Protein AF-A0A926BAY9-F1 (afdb_monomer)

Mean predicted aligned error: 12.29 Å

Foldseek 3Di:
DKDKPDDWPDKDDWDWDWDDDDPFDIDIDIDIDTHDPDDIDIGDDDDFPPPPPPVRDDDDDPVVPPCVVVVVVVVPDPDPPPPDPPDDDDDPPPDDDDDDDDDD

Radius of gyration: 25.55 Å; Cα contacts (8 Å, |Δi|>4): 77; chains: 1; bounding box: 64×37×64 Å

pLDDT: mean 81.79, std 18.26, range [36.81, 97.5]

Solvent-accessible surface area (backbone atoms only — not comparable to full-atom values): 7492 Å² total; per-residue (Å²): 128,72,44,61,78,54,78,61,81,45,77,44,78,73,46,78,48,76,45,83,43,86,90,90,44,65,50,75,49,79,48,66,45,72,43,56,95,58,97,63,54,81,46,70,86,71,94,65,66,88,88,48,66,89,74,59,65,81,89,78,90,51,88,90,52,82,56,53,69,68,59,52,46,71,78,59,74,82,73,81,75,80,71,76,82,80,74,84,77,82,78,80,80,81,84,77,90,79,93,80,85,90,83,136

Structure (mmCIF, N/CA/C/O backbone):
data_AF-A0A926BAY9-F1
#
_entry.id   AF-A0A926BAY9-F1
#
loop_
_atom_site.group_PDB
_atom_site.id
_atom_site.type_symbol
_atom_site.label_atom_id
_atom_site.label_alt_id
_atom_site.label_comp_id
_atom_site.label_asym_id
_atom_site.label_entity_id
_atom_site.label_seq_id
_atom_site.pdbx_PDB_ins_code
_atom_site.Cartn_x
_atom_site.Cartn_y
_atom_site.Cartn_z
_atom_site.occupancy
_atom_site.B_iso_or_equiv
_atom_site.auth_seq_id
_atom_site.auth_comp_id
_atom_site.auth_asym_id
_atom_site.auth_atom_id
_atom_site.pdbx_PDB_model_num
ATOM 1 N N . MET A 1 1 ? 3.214 -1.158 7.749 1.00 65.38 1 MET A N 1
ATOM 2 C CA . MET A 1 1 ? 2.472 -2.061 8.652 1.00 65.38 1 MET A CA 1
ATOM 3 C C . MET A 1 1 ? 1.028 -1.587 8.674 1.00 65.38 1 MET A C 1
ATOM 5 O O . MET A 1 1 ? 0.830 -0.393 8.870 1.00 65.38 1 MET A O 1
ATOM 9 N N . CYS A 1 2 ? 0.059 -2.454 8.391 1.00 85.06 2 CYS A N 1
ATOM 10 C CA . CYS A 1 2 ? -1.370 -2.141 8.487 1.00 85.06 2 CYS A CA 1
ATOM 11 C C . CYS A 1 2 ? -1.944 -2.655 9.816 1.00 85.06 2 CYS A C 1
ATOM 13 O O . CYS A 1 2 ? -1.288 -3.416 10.528 1.00 85.06 2 CYS A O 1
ATOM 15 N N . ILE A 1 3 ? -3.157 -2.217 10.142 1.00 92.31 3 ILE A N 1
ATOM 16 C CA . ILE A 1 3 ? -3.941 -2.684 11.287 1.00 92.31 3 ILE A CA 1
ATOM 17 C C . ILE A 1 3 ? -5.221 -3.304 10.735 1.00 92.31 3 ILE A C 1
ATOM 19 O O . ILE A 1 3 ? -5.837 -2.733 9.838 1.00 92.31 3 ILE A O 1
ATOM 23 N N . PHE A 1 4 ? -5.635 -4.444 11.273 1.00 94.62 4 PHE A N 1
ATOM 24 C CA . PHE A 1 4 ? -6.952 -5.011 10.996 1.00 94.62 4 PHE A CA 1
ATOM 25 C C . PHE A 1 4 ? -7.900 -4.674 12.145 1.00 94.62 4 PHE A C 1
ATOM 27 O O . PHE A 1 4 ? -7.496 -4.680 13.306 1.00 94.62 4 PHE A O 1
ATOM 34 N N . SER A 1 5 ? -9.158 -4.357 11.835 1.00 96.31 5 SER A N 1
ATOM 35 C CA . SER A 1 5 ? -10.169 -4.015 12.850 1.00 96.31 5 SER A CA 1
ATOM 36 C C . SER A 1 5 ? -10.641 -5.210 13.687 1.00 96.31 5 SER A C 1
ATOM 38 O O . SER A 1 5 ? -11.427 -5.025 14.611 1.00 96.31 5 SER A O 1
ATOM 40 N N . GLY A 1 6 ? -10.205 -6.423 13.346 1.00 95.38 6 GLY A N 1
ATOM 41 C CA . GLY A 1 6 ? -10.574 -7.671 14.001 1.00 95.38 6 GLY A CA 1
ATOM 42 C C . GLY A 1 6 ? -9.493 -8.734 13.825 1.00 95.38 6 GLY A C 1
ATOM 43 O O . GLY A 1 6 ? -8.393 -8.444 13.345 1.00 95.38 6 GLY A O 1
ATOM 44 N N . SER A 1 7 ? -9.811 -9.961 14.231 1.00 96.19 7 SER A N 1
ATOM 45 C CA . SER A 1 7 ? -8.887 -11.093 14.158 1.00 96.19 7 SER A CA 1
ATOM 46 C C . SER A 1 7 ? -8.601 -11.497 12.713 1.00 96.19 7 SER A C 1
ATOM 48 O O . SER A 1 7 ? -9.503 -11.598 11.886 1.00 96.19 7 SER A O 1
ATOM 50 N N . VAL A 1 8 ? -7.329 -11.762 12.435 1.00 96.38 8 VAL A N 1
ATOM 51 C CA . VAL A 1 8 ? -6.838 -12.298 11.164 1.00 96.38 8 VAL A CA 1
ATOM 52 C C . VAL A 1 8 ? -5.981 -13.508 11.506 1.00 96.38 8 VAL A C 1
ATOM 54 O O . VAL A 1 8 ? -5.117 -13.420 12.379 1.00 96.38 8 VAL A O 1
ATOM 57 N N . GLU A 1 9 ? -6.236 -14.634 10.850 1.00 97.25 9 GLU A N 1
ATOM 58 C CA . GLU A 1 9 ? -5.517 -15.889 11.077 1.00 97.25 9 GLU A CA 1
ATOM 59 C C . GLU A 1 9 ? -4.075 -15.783 10.577 1.00 97.25 9 GLU A C 1
ATOM 61 O O . GLU A 1 9 ? -3.130 -16.161 11.269 1.00 97.25 9 GLU A O 1
ATOM 66 N N . SER A 1 10 ? -3.894 -15.246 9.368 1.00 96.56 10 SER A N 1
ATOM 67 C CA . SER A 1 10 ? -2.572 -15.101 8.767 1.00 96.56 10 SER A CA 1
ATOM 68 C C . SER A 1 10 ? -2.470 -13.907 7.828 1.00 96.56 10 SER A C 1
ATOM 70 O O . SER A 1 10 ? -3.444 -13.471 7.214 1.00 96.56 10 SER A O 1
ATOM 72 N N . VAL A 1 11 ? -1.244 -13.401 7.710 1.00 94.81 11 VAL A N 1
ATOM 73 C CA . VAL A 1 11 ? -0.823 -12.387 6.744 1.00 94.81 11 VAL A CA 1
ATOM 74 C C . VAL A 1 11 ? 0.458 -12.885 6.087 1.00 94.81 11 VAL A C 1
ATOM 76 O O . VAL A 1 11 ? 1.396 -13.284 6.776 1.00 94.81 11 VAL A O 1
ATOM 79 N N . SER A 1 12 ? 0.510 -12.862 4.761 1.00 95.88 12 SER A N 1
ATOM 80 C CA . SER A 1 12 ? 1.651 -13.330 3.969 1.00 95.88 12 SER A CA 1
ATOM 81 C C . SER A 1 12 ? 1.834 -12.489 2.705 1.00 95.88 12 SER A C 1
ATOM 83 O O . SER A 1 12 ? 1.013 -11.623 2.394 1.00 95.88 12 SER A O 1
ATOM 85 N N . ASP A 1 13 ? 2.954 -12.704 2.009 1.00 94.19 13 ASP A N 1
ATOM 86 C CA . ASP A 1 13 ? 3.260 -12.107 0.702 1.00 94.19 13 ASP A CA 1
ATOM 87 C C . ASP A 1 13 ? 3.069 -10.580 0.642 1.00 94.19 13 ASP A C 1
ATOM 89 O O . ASP A 1 13 ? 2.620 -10.029 -0.359 1.00 94.19 13 ASP A O 1
ATOM 93 N N . THR A 1 14 ? 3.390 -9.873 1.732 1.00 93.00 14 THR A N 1
ATOM 94 C CA . THR A 1 14 ? 3.260 -8.412 1.779 1.00 93.00 14 THR A CA 1
ATOM 95 C C . THR A 1 14 ? 4.279 -7.753 0.850 1.00 93.00 14 THR A C 1
ATOM 97 O O . THR A 1 14 ? 5.488 -7.858 1.063 1.00 93.00 14 THR A O 1
ATOM 100 N N . ARG A 1 15 ? 3.789 -7.016 -0.148 1.00 93.38 15 ARG A N 1
ATOM 101 C CA . ARG A 1 15 ? 4.572 -6.233 -1.108 1.00 93.38 15 ARG A CA 1
ATOM 102 C C . ARG A 1 15 ? 4.185 -4.762 -0.990 1.00 93.38 15 ARG A C 1
ATOM 104 O O . ARG A 1 15 ? 3.011 -4.403 -1.036 1.00 93.38 15 ARG A O 1
ATOM 111 N N . ILE A 1 16 ? 5.181 -3.893 -0.832 1.00 92.81 16 ILE A N 1
ATOM 112 C CA . ILE A 1 16 ? 4.976 -2.446 -0.701 1.00 92.81 16 ILE A CA 1
ATOM 113 C C . ILE A 1 16 ? 5.887 -1.745 -1.695 1.00 92.81 16 ILE A C 1
ATOM 115 O O . ILE A 1 16 ? 7.103 -1.920 -1.659 1.00 92.81 16 ILE A O 1
ATOM 119 N N . PHE A 1 17 ? 5.299 -0.923 -2.555 1.00 93.12 17 PHE A N 1
ATOM 120 C CA . PHE A 1 17 ? 6.037 -0.014 -3.416 1.00 93.12 17 PHE A CA 1
ATOM 121 C C . PHE A 1 17 ? 5.749 1.419 -2.993 1.00 93.12 17 PHE A C 1
ATOM 123 O O . PHE A 1 17 ? 4.593 1.834 -2.945 1.00 93.12 17 PHE A O 1
ATOM 130 N N . ALA A 1 18 ? 6.806 2.178 -2.722 1.00 92.19 18 ALA A N 1
ATOM 131 C CA . ALA A 1 18 ? 6.720 3.595 -2.417 1.00 92.19 18 ALA A CA 1
ATOM 132 C C . ALA A 1 18 ? 7.741 4.360 -3.257 1.00 92.19 18 ALA A C 1
ATOM 134 O O . ALA A 1 18 ? 8.910 3.979 -3.340 1.00 92.19 18 ALA A O 1
ATOM 135 N N . ARG A 1 19 ? 7.307 5.458 -3.876 1.00 92.56 19 ARG A N 1
ATOM 136 C CA . ARG A 1 19 ? 8.190 6.336 -4.646 1.00 92.56 19 ARG A CA 1
ATOM 137 C C . ARG A 1 19 ? 7.752 7.784 -4.511 1.00 92.56 19 ARG A C 1
ATOM 139 O O . ARG A 1 19 ? 6.586 8.106 -4.720 1.00 92.56 19 ARG A O 1
ATOM 146 N N . LEU A 1 20 ? 8.709 8.667 -4.236 1.00 92.88 20 LEU A N 1
ATOM 147 C CA . LEU A 1 20 ? 8.475 10.109 -4.268 1.00 92.88 20 LEU A CA 1
ATOM 148 C C . LEU A 1 20 ? 8.132 10.571 -5.689 1.00 92.88 20 LEU A C 1
ATOM 150 O O . LEU A 1 20 ? 8.763 10.157 -6.665 1.00 92.88 20 LEU A O 1
ATOM 154 N N . PHE A 1 21 ? 7.156 11.465 -5.794 1.00 90.50 21 PHE A N 1
ATOM 155 C CA . PHE A 1 21 ? 6.719 12.063 -7.045 1.00 90.50 21 PHE A CA 1
ATOM 156 C C . PHE A 1 21 ? 6.664 13.586 -6.910 1.00 90.50 21 PHE A C 1
ATOM 158 O O . PHE A 1 21 ? 5.868 14.136 -6.152 1.00 90.50 21 PHE A O 1
ATOM 165 N N . GLY A 1 22 ? 7.522 14.282 -7.657 1.00 87.38 22 GLY A N 1
ATOM 166 C CA . GLY A 1 22 ? 7.605 15.740 -7.602 1.00 87.38 22 GLY A CA 1
ATOM 167 C C . GLY A 1 22 ? 7.925 16.275 -6.199 1.00 87.38 22 GLY A C 1
ATOM 168 O O . GLY A 1 22 ? 8.637 15.644 -5.418 1.00 87.38 22 GLY A O 1
ATOM 169 N N . LYS A 1 23 ? 7.412 17.470 -5.886 1.00 84.50 23 LYS A N 1
ATOM 170 C CA . LYS A 1 23 ? 7.582 18.111 -4.576 1.00 84.50 23 LYS A CA 1
ATOM 171 C C . LYS A 1 23 ? 6.346 17.852 -3.713 1.00 84.50 23 LYS A C 1
ATOM 173 O O . LYS A 1 23 ? 5.332 18.515 -3.892 1.00 84.50 23 LYS A O 1
ATOM 178 N N . GLY A 1 24 ? 6.454 16.910 -2.778 1.00 84.38 24 GLY A N 1
ATOM 179 C CA . GLY A 1 24 ? 5.448 16.696 -1.730 1.00 84.38 24 GLY A CA 1
ATOM 180 C C . GLY A 1 24 ? 4.378 15.643 -2.022 1.00 84.38 24 GLY A C 1
ATOM 181 O O . GLY A 1 24 ? 3.434 15.541 -1.247 1.00 84.38 24 GLY A O 1
ATOM 182 N N . ALA A 1 25 ? 4.516 14.845 -3.085 1.00 89.12 25 ALA A N 1
ATOM 183 C CA . ALA A 1 25 ? 3.643 13.701 -3.335 1.00 89.12 25 ALA A CA 1
ATOM 184 C C . ALA A 1 25 ? 4.430 12.384 -3.343 1.00 89.12 25 ALA A C 1
ATOM 186 O O . ALA A 1 25 ? 5.645 12.351 -3.558 1.00 89.12 25 ALA A O 1
ATOM 187 N N . GLN A 1 26 ? 3.719 11.285 -3.114 1.00 92.25 26 GLN A N 1
ATOM 188 C CA . GLN A 1 26 ? 4.250 9.931 -3.208 1.00 92.25 26 GLN A CA 1
ATOM 189 C C . GLN A 1 26 ? 3.237 9.025 -3.902 1.00 92.25 26 GLN A C 1
ATOM 191 O O . GLN A 1 26 ? 2.032 9.151 -3.686 1.00 92.25 26 GLN A O 1
ATOM 196 N N . PHE A 1 27 ? 3.736 8.102 -4.715 1.00 93.81 27 PHE A N 1
ATOM 197 C CA . PHE A 1 27 ? 2.971 6.934 -5.122 1.00 93.81 27 PHE A CA 1
ATOM 198 C C . PHE A 1 27 ? 3.191 5.833 -4.099 1.00 93.81 27 PHE A C 1
ATOM 200 O O . PHE A 1 27 ? 4.333 5.547 -3.735 1.00 93.81 27 PHE A O 1
ATOM 207 N N . LEU A 1 28 ? 2.094 5.223 -3.664 1.00 93.31 28 LEU A N 1
ATOM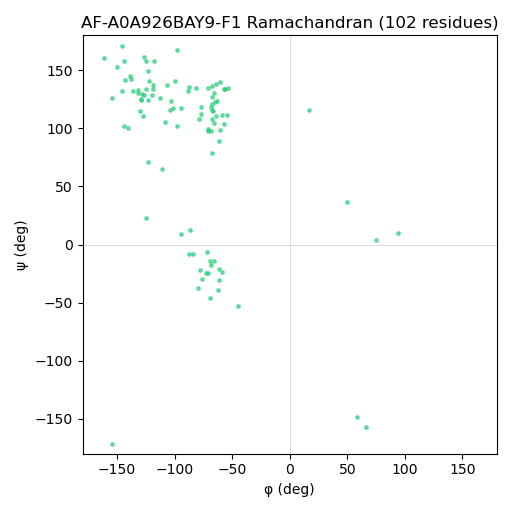 208 C CA . LEU A 1 28 ? 2.087 4.084 -2.764 1.00 93.31 28 LEU A CA 1
ATOM 209 C C . LEU A 1 28 ? 1.200 3.001 -3.378 1.00 93.31 28 LEU A C 1
ATOM 211 O O . LEU A 1 28 ? 0.039 3.259 -3.685 1.00 93.31 28 LEU A O 1
ATOM 215 N N . ALA A 1 29 ? 1.754 1.806 -3.549 1.00 93.38 29 ALA A N 1
ATOM 216 C CA . ALA A 1 29 ? 1.006 0.601 -3.871 1.00 93.38 29 ALA A CA 1
ATOM 217 C C . ALA A 1 29 ? 1.283 -0.443 -2.790 1.00 93.38 29 ALA A C 1
ATOM 219 O O . ALA A 1 29 ? 2.412 -0.568 -2.305 1.00 93.38 29 ALA A O 1
ATOM 220 N N . TYR A 1 30 ? 0.244 -1.174 -2.410 1.00 91.75 30 TYR A N 1
ATOM 221 C CA . TYR A 1 30 ? 0.288 -2.160 -1.342 1.00 91.75 30 TYR A CA 1
ATOM 222 C C . TYR A 1 30 ? -0.451 -3.409 -1.808 1.00 91.75 30 TYR A C 1
ATOM 224 O O . TYR A 1 30 ? -1.562 -3.302 -2.325 1.00 91.75 30 TYR A O 1
ATOM 232 N N . ASP A 1 31 ? 0.162 -4.570 -1.624 1.00 91.50 31 ASP A N 1
ATOM 233 C CA . ASP A 1 31 ? -0.436 -5.871 -1.898 1.00 91.50 31 ASP A CA 1
ATOM 234 C C . ASP A 1 31 ? -0.065 -6.855 -0.786 1.00 91.50 31 ASP A C 1
ATOM 236 O O . ASP A 1 31 ? 1.021 -6.778 -0.208 1.00 91.50 31 ASP A O 1
ATOM 240 N N . MET A 1 32 ? -0.984 -7.750 -0.449 1.00 92.69 32 MET A N 1
ATOM 241 C CA . MET A 1 32 ? -0.787 -8.776 0.571 1.00 92.69 32 MET A CA 1
ATOM 242 C C . MET A 1 32 ? -1.804 -9.899 0.392 1.00 92.69 32 MET A C 1
ATOM 244 O O . MET A 1 32 ? -2.888 -9.695 -0.155 1.00 92.69 32 MET A O 1
ATOM 248 N N . ARG A 1 33 ? -1.501 -11.064 0.963 1.00 94.31 33 ARG A N 1
ATOM 249 C CA . ARG A 1 33 ? -2.485 -12.123 1.193 1.00 94.31 33 ARG A CA 1
ATOM 250 C C . ARG A 1 33 ? -2.818 -12.192 2.674 1.00 94.31 33 ARG A C 1
ATOM 252 O O . ARG A 1 33 ? -1.920 -12.120 3.513 1.00 94.31 33 ARG A O 1
ATOM 259 N N . PHE A 1 34 ? -4.094 -12.344 3.002 1.00 95.19 34 PHE A N 1
ATOM 260 C CA . PHE A 1 34 ? -4.532 -12.543 4.379 1.00 95.19 34 PHE A CA 1
ATOM 261 C C . PHE A 1 34 ? -5.721 -13.502 4.448 1.00 95.19 34 PHE A C 1
ATOM 263 O O . PHE A 1 34 ? -6.438 -13.675 3.462 1.00 95.19 34 PHE A O 1
ATOM 270 N N . VAL A 1 35 ? -5.913 -14.116 5.615 1.00 97.50 35 VAL A N 1
ATOM 271 C CA . VAL A 1 35 ? -7.033 -15.021 5.908 1.00 97.50 35 VAL A CA 1
ATOM 272 C C . VAL A 1 35 ? -7.734 -14.545 7.172 1.00 97.50 35 VAL A C 1
ATOM 274 O O . VAL A 1 35 ? -7.079 -14.313 8.187 1.00 97.50 35 VAL A O 1
ATOM 277 N N . ALA A 1 36 ? -9.053 -14.379 7.108 1.00 96.69 36 ALA A N 1
ATOM 278 C CA . ALA A 1 36 ? -9.888 -13.985 8.235 1.00 96.69 36 ALA A CA 1
ATOM 279 C C . ALA A 1 36 ? -11.239 -14.707 8.165 1.00 96.69 36 ALA A C 1
ATOM 281 O O . ALA A 1 36 ? -11.798 -14.861 7.078 1.00 96.69 36 ALA A O 1
ATOM 282 N N . ASP A 1 37 ? -11.759 -15.109 9.325 1.00 96.62 37 ASP A N 1
ATOM 283 C CA . ASP A 1 37 ? -13.051 -15.800 9.445 1.00 96.62 37 ASP A CA 1
ATOM 284 C C . ASP A 1 37 ? -14.248 -14.843 9.332 1.00 96.62 37 ASP A C 1
ATOM 286 O O . ASP A 1 37 ? -15.361 -15.249 8.996 1.00 96.62 37 ASP A O 1
ATOM 290 N N . GLU A 1 38 ? -14.020 -13.556 9.596 1.00 96.94 38 GLU A N 1
ATOM 291 C CA . GLU A 1 38 ? -15.035 -12.508 9.576 1.00 96.94 38 GLU A CA 1
ATOM 292 C C . GLU A 1 38 ? -14.611 -11.339 8.680 1.00 96.94 38 GLU A C 1
ATOM 294 O O . GLU A 1 38 ? -13.435 -11.144 8.362 1.00 96.94 38 GLU A O 1
ATOM 299 N N . ALA A 1 39 ? -15.589 -10.525 8.277 1.00 95.94 39 ALA A N 1
ATOM 300 C CA . ALA A 1 39 ? -15.314 -9.296 7.549 1.00 95.94 39 ALA A CA 1
ATOM 301 C C . ALA A 1 39 ? -14.538 -8.311 8.441 1.00 95.94 39 ALA A C 1
ATOM 303 O O . ALA A 1 39 ? -15.016 -7.900 9.497 1.00 95.94 39 ALA A O 1
ATOM 304 N N . VAL A 1 40 ? -13.358 -7.894 7.982 1.00 95.88 40 VAL A N 1
ATOM 305 C CA . VAL A 1 40 ? -12.490 -6.938 8.682 1.00 95.88 40 VAL A CA 1
ATOM 306 C C . VAL A 1 40 ? -12.188 -5.728 7.806 1.00 95.88 40 VAL A C 1
ATOM 308 O O . VAL A 1 40 ? -12.101 -5.824 6.582 1.00 95.88 40 VAL A O 1
ATOM 311 N N . ALA A 1 41 ? -11.986 -4.575 8.439 1.00 94.44 41 ALA A N 1
ATOM 312 C CA . ALA A 1 41 ? -11.402 -3.416 7.785 1.00 94.44 41 ALA A CA 1
ATOM 313 C C . ALA A 1 41 ? -9.876 -3.481 7.893 1.00 94.44 41 ALA A C 1
ATOM 315 O O . ALA A 1 41 ? -9.333 -3.725 8.974 1.00 94.44 41 ALA A O 1
ATOM 316 N N . MET A 1 42 ? -9.187 -3.201 6.788 1.00 92.44 42 MET A N 1
ATOM 317 C CA . MET A 1 42 ? -7.753 -2.931 6.799 1.00 92.44 42 MET A CA 1
ATOM 318 C C . MET A 1 42 ? -7.528 -1.420 6.891 1.00 92.44 42 MET A C 1
ATOM 320 O O . MET A 1 42 ? -7.901 -0.661 5.998 1.00 92.44 42 MET A O 1
ATOM 324 N N . ILE A 1 43 ? -6.889 -0.987 7.970 1.00 91.38 43 ILE A N 1
ATOM 325 C CA . ILE A 1 43 ? -6.531 0.402 8.239 1.00 91.38 43 ILE A CA 1
ATOM 326 C C . ILE A 1 43 ? -5.050 0.566 7.905 1.00 91.38 43 ILE A C 1
ATOM 328 O O . ILE A 1 43 ? -4.185 -0.058 8.526 1.00 91.38 43 ILE A O 1
ATOM 332 N N . LEU A 1 44 ? -4.750 1.414 6.922 1.00 88.12 44 LEU A N 1
ATOM 333 C CA . LEU A 1 44 ? -3.383 1.737 6.526 1.00 88.12 44 LEU A CA 1
ATOM 334 C C . LEU A 1 44 ? -3.044 3.171 6.954 1.00 88.12 44 LEU A C 1
ATOM 336 O O . LEU A 1 44 ? -3.503 4.119 6.316 1.00 88.12 44 LEU A O 1
ATOM 340 N N . PRO A 1 45 ? -2.228 3.362 8.006 1.00 85.94 45 PRO A N 1
ATOM 341 C CA . PRO A 1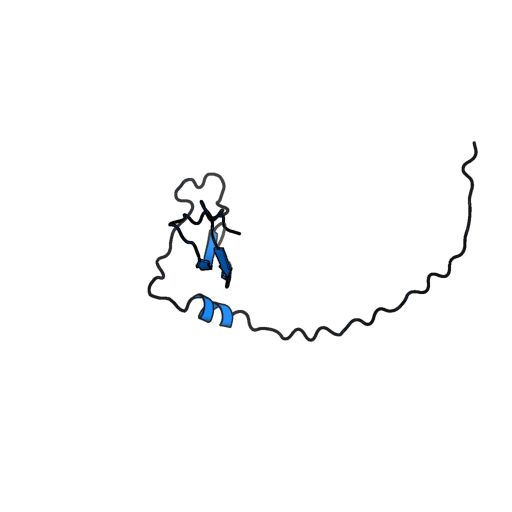 45 ? -1.720 4.681 8.346 1.00 85.94 45 PRO A CA 1
ATOM 342 C C . PRO A 1 45 ? -0.772 5.155 7.241 1.00 85.94 45 PRO A C 1
ATOM 344 O O . PRO A 1 45 ? 0.288 4.562 7.032 1.00 85.94 45 PRO A O 1
ATOM 347 N N . ILE A 1 46 ? -1.148 6.217 6.531 1.00 87.75 46 ILE A N 1
ATOM 348 C CA . ILE A 1 46 ? -0.318 6.830 5.491 1.00 87.75 46 ILE A CA 1
ATOM 349 C C . ILE A 1 46 ? 0.012 8.278 5.862 1.00 87.75 46 ILE A C 1
ATOM 351 O O . ILE A 1 46 ? -0.879 9.019 6.282 1.00 87.75 46 ILE A O 1
ATOM 355 N N . PRO A 1 47 ? 1.281 8.705 5.734 1.00 84.94 47 PRO A N 1
ATOM 356 C CA . PRO A 1 47 ? 1.644 10.087 5.986 1.00 84.94 47 PRO A CA 1
ATOM 357 C C . PRO A 1 47 ? 1.087 10.978 4.874 1.00 84.94 47 PRO A C 1
ATOM 359 O O . PRO A 1 47 ? 1.222 10.679 3.685 1.00 84.94 47 PRO A O 1
ATOM 362 N N . VAL A 1 48 ? 0.497 12.097 5.282 1.00 89.19 48 VAL A N 1
ATOM 363 C CA . VAL A 1 48 ? -0.005 13.153 4.401 1.00 89.19 48 VAL A CA 1
ATOM 364 C C . VAL A 1 48 ? 0.617 14.487 4.791 1.00 89.19 48 VAL A C 1
ATOM 366 O O . VAL A 1 48 ? 1.075 14.662 5.923 1.00 89.19 48 VAL A O 1
ATOM 369 N N . SER A 1 49 ? 0.651 15.442 3.861 1.00 87.56 49 SER A N 1
ATOM 370 C CA . SER A 1 49 ? 1.123 16.789 4.181 1.00 87.56 49 SER A CA 1
ATOM 371 C C . SER A 1 49 ? 0.240 17.431 5.265 1.00 87.56 49 SER A C 1
ATOM 373 O O . SER A 1 49 ? -0.986 17.297 5.210 1.00 87.56 49 SER A O 1
ATOM 375 N N . PRO A 1 50 ? 0.823 18.155 6.239 1.00 88.94 50 PRO A N 1
ATOM 376 C CA . PRO A 1 50 ? 0.047 18.886 7.235 1.00 88.94 50 PRO A CA 1
ATOM 377 C C . PRO A 1 50 ? -0.969 19.829 6.580 1.00 88.94 50 PRO A C 1
ATOM 379 O O . PRO A 1 50 ? -0.638 20.538 5.632 1.00 88.94 50 PRO A O 1
ATOM 382 N N . GLY A 1 51 ? -2.207 19.830 7.075 1.00 89.38 51 GLY A N 1
ATOM 383 C CA . GLY A 1 51 ? -3.280 20.680 6.546 1.00 89.38 51 GLY A CA 1
ATOM 384 C C . GLY A 1 51 ? -3.876 20.237 5.203 1.00 89.38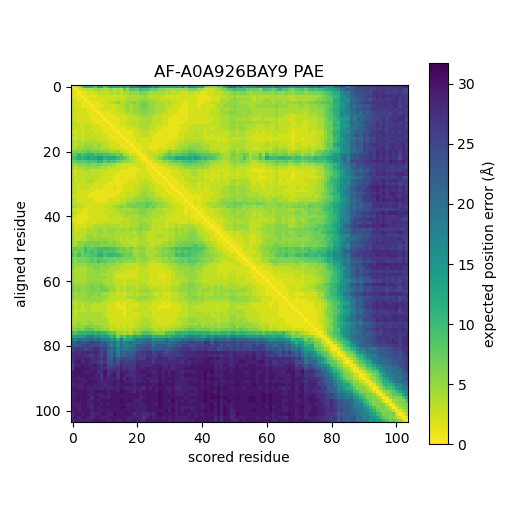 51 GLY A C 1
ATOM 385 O O . GLY A 1 51 ? -4.748 20.930 4.691 1.00 89.38 51 GLY A O 1
ATOM 386 N N . ALA A 1 52 ? -3.466 19.093 4.639 1.00 88.25 52 ALA A N 1
ATOM 387 C CA . ALA A 1 52 ? -4.003 18.600 3.364 1.00 88.25 52 ALA A CA 1
ATOM 388 C C . ALA A 1 52 ? -5.479 18.145 3.435 1.00 88.25 52 ALA A C 1
ATOM 390 O O . ALA A 1 52 ? -6.143 18.051 2.403 1.00 88.25 52 ALA A O 1
ATOM 391 N N . GLY A 1 53 ? -6.002 17.901 4.642 1.00 87.88 53 GLY A N 1
ATOM 392 C CA . GLY A 1 53 ? -7.400 17.528 4.870 1.00 87.88 53 GLY A CA 1
ATOM 393 C C . GLY A 1 53 ? -7.768 16.155 4.297 1.00 87.88 53 GLY A C 1
ATOM 394 O O . GLY A 1 53 ? -6.910 15.298 4.093 1.00 87.88 53 GLY A O 1
ATOM 395 N N . GLU A 1 54 ? -9.057 15.944 4.035 1.00 87.12 54 GLU A N 1
ATOM 396 C CA . GLU A 1 54 ? -9.599 14.654 3.571 1.00 87.12 54 GLU A CA 1
ATOM 397 C C . GLU A 1 54 ? -9.198 14.310 2.127 1.00 87.12 54 GLU A C 1
ATOM 399 O O . GLU A 1 54 ? -9.090 13.143 1.766 1.00 87.12 54 GLU A O 1
ATOM 404 N N . ASN A 1 55 ? -8.892 15.321 1.307 1.00 87.75 55 ASN A N 1
ATOM 405 C CA . ASN A 1 55 ? -8.501 15.152 -0.098 1.00 87.75 55 ASN A CA 1
ATOM 406 C C . ASN A 1 55 ? -6.992 14.913 -0.288 1.00 87.75 55 ASN A C 1
ATOM 408 O O . ASN A 1 55 ? -6.482 14.989 -1.407 1.00 87.75 55 ASN A O 1
ATOM 412 N N . ALA A 1 56 ? -6.260 14.639 0.794 1.00 91.12 56 ALA A N 1
ATOM 413 C CA . ALA A 1 56 ? -4.820 14.393 0.761 1.00 91.12 56 ALA A CA 1
ATOM 414 C C . ALA A 1 56 ? -4.428 13.108 0.011 1.00 91.12 56 ALA A C 1
ATOM 416 O O . ALA A 1 56 ? -3.255 12.903 -0.307 1.00 91.12 56 ALA A O 1
ATOM 417 N N . VAL A 1 57 ? -5.403 12.238 -0.256 1.00 91.56 57 VAL A N 1
ATOM 418 C CA . VAL A 1 57 ? -5.215 10.920 -0.855 1.00 91.56 57 VAL A CA 1
ATOM 419 C C . VAL A 1 57 ? -6.086 10.818 -2.096 1.00 91.56 57 VAL A C 1
ATOM 421 O O . VAL A 1 57 ? -7.264 11.167 -2.083 1.00 91.56 57 VAL A O 1
ATOM 424 N N . ARG A 1 58 ? -5.503 10.311 -3.180 1.00 92.06 58 ARG A N 1
ATOM 425 C CA . ARG A 1 58 ? -6.223 9.994 -4.413 1.00 92.06 58 ARG A CA 1
ATOM 426 C C . ARG A 1 58 ? -6.004 8.529 -4.736 1.00 92.06 58 ARG A C 1
ATOM 428 O O . ARG A 1 58 ? -4.862 8.098 -4.868 1.00 92.06 58 ARG A O 1
ATOM 435 N N . PHE A 1 59 ? -7.094 7.790 -4.886 1.00 92.81 59 PHE A N 1
ATOM 436 C CA . PHE A 1 59 ? -7.042 6.402 -5.319 1.00 92.81 59 PHE A CA 1
ATOM 437 C C . PHE A 1 59 ? -6.913 6.344 -6.839 1.00 92.81 59 PHE A C 1
ATOM 439 O O . PHE A 1 59 ? -7.594 7.075 -7.561 1.00 92.81 59 PHE A O 1
ATOM 446 N N . LEU A 1 60 ? -6.007 5.493 -7.310 1.00 93.06 60 LEU A N 1
ATOM 447 C CA . LEU A 1 60 ?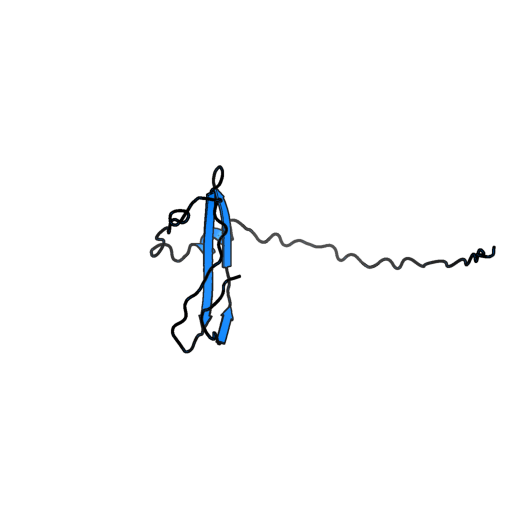 -5.867 5.161 -8.720 1.00 93.06 60 LEU A CA 1
ATOM 448 C C . LEU A 1 60 ? -6.488 3.787 -8.926 1.00 93.06 60 LEU A C 1
ATOM 450 O O . LEU A 1 60 ? -6.097 2.833 -8.256 1.00 93.06 60 LEU A O 1
ATOM 454 N N . ASP A 1 61 ? -7.453 3.707 -9.834 1.00 94.50 61 ASP A N 1
ATOM 455 C CA . ASP A 1 61 ? -8.040 2.433 -10.219 1.00 94.50 61 ASP A CA 1
ATOM 456 C C . ASP A 1 61 ? -7.083 1.689 -11.155 1.00 94.50 61 ASP A C 1
ATOM 458 O O . ASP A 1 61 ? -6.729 2.175 -12.231 1.00 94.50 61 ASP A O 1
ATOM 462 N N . LEU A 1 62 ? -6.639 0.521 -10.700 1.00 93.81 62 LEU A N 1
ATOM 463 C CA . LEU A 1 62 ? -5.735 -0.371 -11.413 1.00 93.81 62 LEU A CA 1
ATOM 464 C C . LEU A 1 62 ? -6.339 -1.774 -11.557 1.00 93.81 62 LEU A C 1
ATOM 466 O O . LEU A 1 62 ? -5.586 -2.726 -11.746 1.00 93.81 62 LEU A O 1
ATOM 470 N N . HIS A 1 63 ? -7.670 -1.946 -11.485 1.00 93.06 63 HIS A N 1
ATOM 471 C CA . HIS A 1 63 ? -8.278 -3.290 -11.493 1.00 93.06 63 HIS A CA 1
ATOM 472 C C . HIS A 1 63 ? -7.937 -4.116 -12.743 1.00 93.06 63 HIS A C 1
ATOM 474 O O . HIS A 1 63 ? -7.970 -5.341 -12.696 1.00 93.06 63 HIS A O 1
ATOM 480 N N . HIS A 1 64 ? -7.585 -3.470 -13.862 1.00 95.94 64 HIS A N 1
ATOM 481 C CA . HIS A 1 64 ? -7.174 -4.146 -15.099 1.00 95.94 64 HIS A CA 1
ATOM 482 C C . HIS A 1 64 ? -5.674 -4.468 -15.151 1.00 95.94 64 HIS A C 1
ATOM 484 O O . HIS A 1 64 ? -5.240 -5.164 -16.065 1.00 95.94 64 HIS A O 1
ATOM 490 N N . TYR A 1 65 ? -4.876 -3.979 -14.198 1.00 95.44 65 TYR A N 1
ATOM 491 C CA . TYR A 1 65 ? -3.428 -4.160 -14.167 1.00 95.44 65 TYR A CA 1
ATOM 492 C C . TYR A 1 65 ? -2.999 -5.086 -13.024 1.00 95.44 65 TYR A C 1
ATOM 494 O O . TYR A 1 65 ? -2.303 -4.702 -12.085 1.00 95.44 65 TYR A O 1
ATOM 502 N N . THR A 1 66 ? -3.421 -6.345 -13.112 1.00 93.31 66 THR A N 1
ATOM 503 C CA . THR A 1 66 ? -3.207 -7.357 -12.066 1.00 93.31 66 THR A CA 1
ATOM 504 C C . THR A 1 66 ? -1.746 -7.794 -11.904 1.00 93.31 66 THR A C 1
ATOM 506 O O . THR A 1 66 ? -1.417 -8.415 -10.899 1.00 93.31 66 THR A O 1
ATOM 509 N N . SER A 1 67 ? -0.865 -7.476 -12.861 1.00 95.56 67 SER A N 1
ATOM 510 C CA . SER A 1 67 ? 0.568 -7.814 -12.836 1.00 95.56 67 SER A CA 1
ATOM 511 C C . SER A 1 67 ? 1.466 -6.706 -12.276 1.00 95.56 67 SER A C 1
ATOM 513 O O . SER A 1 67 ? 2.687 -6.826 -12.354 1.00 95.56 67 SER A O 1
ATOM 515 N N . LEU A 1 68 ? 0.899 -5.637 -11.695 1.00 95.12 68 LEU A N 1
ATOM 516 C CA . LEU A 1 68 ? 1.648 -4.450 -11.254 1.00 95.12 68 LEU A CA 1
ATOM 517 C C . LE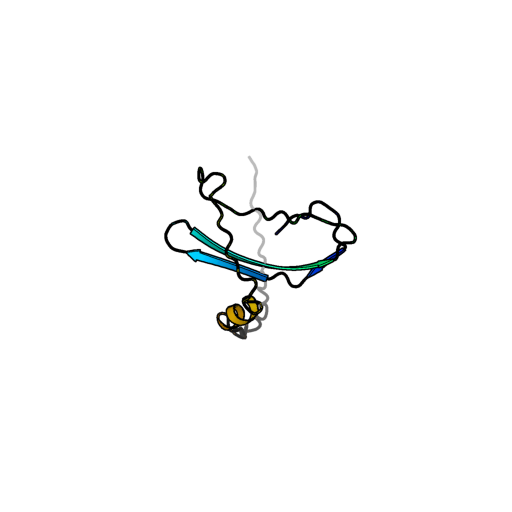U A 1 68 ? 2.943 -4.788 -10.495 1.00 95.12 68 LEU A C 1
ATOM 519 O O . LEU A 1 68 ? 4.010 -4.293 -10.848 1.00 95.12 68 LEU A O 1
ATOM 523 N N . PHE A 1 69 ? 2.866 -5.617 -9.451 1.00 94.62 69 PHE A N 1
ATOM 524 C CA . PHE A 1 69 ? 4.035 -5.945 -8.629 1.00 94.62 69 PHE A CA 1
ATOM 525 C C . PHE A 1 69 ? 5.036 -6.879 -9.321 1.00 94.62 69 PHE A C 1
ATOM 527 O O . PHE A 1 69 ? 6.223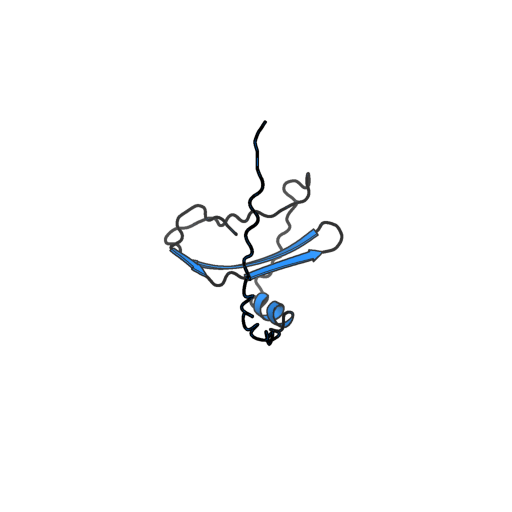 -6.836 -8.996 1.00 94.62 69 PHE A O 1
ATOM 534 N N . ASP A 1 70 ? 4.590 -7.673 -10.293 1.00 93.81 70 ASP A N 1
ATOM 535 C CA . ASP A 1 70 ? 5.461 -8.539 -11.091 1.00 93.81 70 ASP A CA 1
ATOM 536 C C . ASP A 1 70 ? 6.236 -7.723 -12.133 1.00 93.81 70 ASP A C 1
ATOM 538 O O . ASP A 1 70 ? 7.363 -8.056 -12.488 1.00 93.81 70 ASP A O 1
ATOM 542 N N . ASP A 1 71 ? 5.655 -6.623 -12.609 1.00 95.44 71 ASP A N 1
ATOM 543 C CA . ASP A 1 71 ? 6.338 -5.674 -13.483 1.00 95.44 71 ASP A CA 1
ATOM 544 C C . ASP A 1 71 ? 7.254 -4.730 -12.694 1.00 95.44 71 ASP A C 1
ATOM 546 O O . ASP A 1 71 ? 8.368 -4.443 -13.136 1.00 95.44 71 ASP A O 1
ATOM 550 N N . LEU A 1 72 ? 6.844 -4.301 -11.494 1.00 94.00 72 LEU A N 1
ATOM 551 C CA . LEU A 1 72 ? 7.695 -3.510 -10.601 1.00 94.00 72 LEU A CA 1
ATOM 552 C C . LEU A 1 72 ? 8.948 -4.279 -10.174 1.00 94.00 72 LEU A C 1
ATOM 554 O O . LEU A 1 72 ? 10.020 -3.681 -10.119 1.00 94.00 72 LEU A O 1
ATOM 558 N N . SER A 1 73 ? 8.845 -5.583 -9.901 1.00 91.94 73 SER A N 1
ATOM 559 C CA . SER A 1 73 ? 9.989 -6.397 -9.464 1.00 91.94 73 SER A CA 1
ATOM 560 C C . SER A 1 73 ? 11.109 -6.457 -10.508 1.00 91.94 73 SER A C 1
ATOM 562 O O . SER A 1 73 ? 12.282 -6.464 -10.143 1.00 91.94 73 SER A O 1
ATOM 564 N N . LYS A 1 74 ? 10.780 -6.375 -11.804 1.00 93.19 74 LYS A N 1
ATOM 565 C CA . LYS A 1 74 ? 11.763 -6.323 -12.905 1.00 93.19 74 LYS A CA 1
ATOM 566 C C . LYS A 1 74 ? 12.678 -5.096 -12.836 1.00 93.19 74 LYS A C 1
ATOM 568 O O . LYS A 1 74 ? 13.752 -5.109 -13.430 1.00 93.19 74 LYS A O 1
ATOM 573 N N . LEU A 1 75 ? 12.267 -4.039 -12.129 1.00 91.69 75 LEU A N 1
ATOM 574 C CA . LEU A 1 75 ? 13.061 -2.822 -11.927 1.00 91.69 75 LEU A CA 1
ATOM 575 C C . LEU A 1 75 ? 14.059 -2.938 -10.763 1.00 91.69 75 LEU A C 1
ATOM 577 O O . LEU A 1 75 ? 14.885 -2.045 -10.586 1.00 91.69 75 LEU A O 1
ATOM 581 N N . PHE A 1 76 ? 13.982 -4.017 -9.981 1.00 88.94 76 PHE A N 1
ATOM 582 C CA . PHE A 1 76 ? 14.852 -4.300 -8.840 1.00 88.94 76 PHE A CA 1
ATOM 583 C C . PHE A 1 76 ? 15.535 -5.657 -9.048 1.00 88.94 76 PHE A C 1
ATOM 585 O O . PHE A 1 76 ? 15.177 -6.628 -8.378 1.00 88.94 76 PHE A O 1
ATOM 592 N N . PRO A 1 77 ? 16.485 -5.764 -9.996 1.00 83.69 77 PRO A N 1
ATOM 593 C CA . PRO A 1 77 ? 17.223 -7.003 -10.186 1.00 83.69 77 PRO A CA 1
ATOM 594 C C . PRO A 1 77 ? 17.893 -7.398 -8.868 1.00 83.69 77 PRO A C 1
ATOM 596 O O . PRO A 1 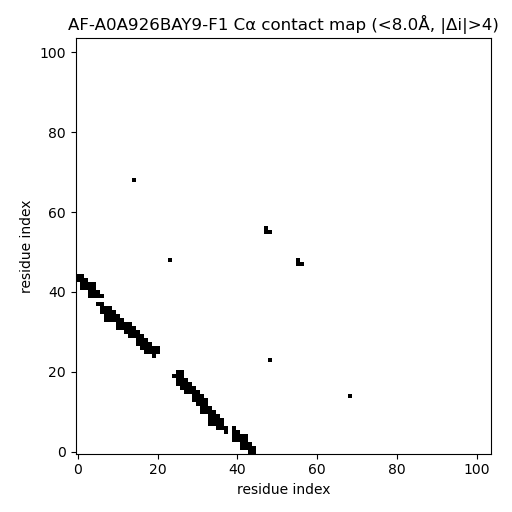77 ? 18.480 -6.564 -8.176 1.00 83.69 77 PRO A O 1
ATOM 599 N N . SER A 1 78 ? 17.776 -8.672 -8.501 1.00 77.75 78 SER A N 1
ATOM 600 C CA . SER A 1 78 ? 18.514 -9.218 -7.373 1.00 77.75 78 SER A CA 1
ATOM 601 C C . SER A 1 78 ? 19.989 -9.238 -7.749 1.00 77.75 78 SER A C 1
ATOM 603 O O . SER A 1 78 ? 20.447 -10.154 -8.432 1.00 77.75 78 SER A O 1
ATOM 605 N N . GLU A 1 79 ? 20.732 -8.223 -7.323 1.00 68.50 79 GLU A N 1
ATOM 606 C CA . GLU A 1 79 ? 22.176 -8.353 -7.211 1.00 68.50 79 GLU A CA 1
ATOM 607 C C . GLU A 1 79 ? 22.409 -9.512 -6.234 1.00 68.50 79 GLU A C 1
ATOM 609 O O . GLU A 1 79 ? 22.068 -9.407 -5.050 1.00 68.50 79 GLU A O 1
ATOM 614 N N . GLU A 1 80 ? 22.937 -10.643 -6.711 1.00 64.06 80 GLU A N 1
ATOM 615 C CA . GLU A 1 80 ? 23.602 -11.588 -5.819 1.00 64.06 80 GLU A CA 1
ATOM 616 C C . GLU A 1 80 ? 24.773 -10.821 -5.213 1.00 64.06 80 GLU A C 1
ATOM 618 O O . GLU A 1 80 ? 25.869 -10.762 -5.768 1.00 64.06 80 GLU A O 1
ATOM 623 N N . LEU A 1 81 ? 24.526 -10.156 -4.085 1.00 59.50 81 LEU A N 1
ATOM 624 C CA . LEU A 1 81 ? 25.585 -9.586 -3.283 1.00 59.50 81 LEU A CA 1
ATOM 625 C C . LEU A 1 81 ? 26.455 -10.766 -2.857 1.00 59.50 81 LEU A C 1
ATOM 627 O O . LEU A 1 81 ? 26.134 -11.487 -1.912 1.00 59.50 81 LEU A O 1
ATOM 631 N N . SER A 1 82 ? 27.558 -10.977 -3.572 1.00 60.47 82 SER A N 1
ATOM 632 C CA . SER A 1 82 ? 28.632 -11.866 -3.163 1.00 60.47 82 SER A CA 1
ATOM 633 C C . SER A 1 82 ? 29.283 -11.239 -1.933 1.00 60.47 82 SER A C 1
ATOM 635 O O . SER A 1 82 ? 30.296 -10.547 -2.033 1.00 60.47 82 SER A O 1
ATOM 637 N N . VAL A 1 83 ? 28.655 -11.383 -0.767 1.00 62.34 83 VAL A N 1
ATOM 638 C CA . VAL A 1 83 ? 29.230 -10.905 0.486 1.00 62.34 83 VAL A CA 1
ATOM 639 C C . VAL A 1 83 ? 30.464 -11.772 0.750 1.00 62.34 83 VAL A C 1
ATOM 641 O O . VAL A 1 83 ? 30.316 -12.984 0.934 1.00 62.34 83 VAL A O 1
ATOM 644 N N . PRO A 1 84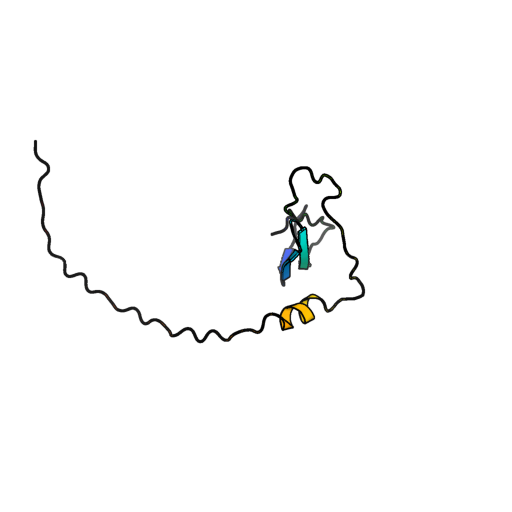 ? 31.690 -11.216 0.769 1.00 56.66 84 PRO A N 1
ATOM 645 C CA . PRO A 1 84 ? 32.828 -11.976 1.247 1.00 56.66 84 PRO A CA 1
ATOM 646 C C . PRO A 1 84 ? 32.565 -12.285 2.720 1.00 56.66 84 PRO A C 1
ATOM 648 O O . PRO A 1 84 ? 32.337 -11.374 3.516 1.00 56.66 84 PRO A O 1
ATOM 651 N N . VAL A 1 85 ? 32.579 -13.566 3.088 1.00 63.78 85 VAL A N 1
ATOM 652 C CA . VAL A 1 85 ? 32.504 -13.994 4.489 1.00 63.78 85 VAL A CA 1
ATOM 653 C C . VAL A 1 85 ? 33.664 -13.336 5.239 1.00 63.78 85 VAL A C 1
ATOM 655 O O . VAL A 1 85 ? 34.815 -13.759 5.108 1.00 63.78 85 VAL A O 1
ATOM 658 N N . LEU A 1 86 ? 33.379 -12.288 6.014 1.00 54.84 86 LEU A N 1
ATOM 659 C CA . LEU A 1 86 ? 34.353 -11.704 6.927 1.00 54.84 86 LEU A CA 1
ATOM 660 C C . LEU A 1 86 ? 34.652 -12.750 8.003 1.00 54.84 86 LEU A C 1
ATOM 662 O O . LEU A 1 86 ? 33.839 -13.017 8.886 1.00 54.84 86 LEU A O 1
ATOM 666 N N . ARG A 1 87 ? 35.820 -13.389 7.902 1.00 60.00 87 ARG A N 1
ATOM 667 C CA . ARG A 1 87 ? 36.350 -14.237 8.971 1.00 60.00 87 ARG A CA 1
ATOM 668 C C . ARG A 1 87 ? 36.698 -13.331 10.148 1.00 60.00 87 ARG A C 1
ATOM 670 O O . ARG A 1 87 ? 37.518 -12.428 10.002 1.00 60.00 87 ARG A O 1
ATOM 677 N N . ASN A 1 88 ? 36.085 -13.583 11.301 1.00 60.09 88 ASN A N 1
ATOM 678 C CA . ASN A 1 88 ? 36.410 -12.900 12.549 1.00 60.09 88 ASN A CA 1
ATOM 679 C C . ASN A 1 88 ? 37.913 -13.040 12.836 1.00 60.09 88 ASN A C 1
ATOM 681 O O . ASN A 1 88 ? 38.394 -14.136 13.126 1.00 60.09 88 ASN A O 1
ATOM 685 N N . VAL A 1 89 ? 38.657 -11.936 12.758 1.00 56.50 89 VAL A N 1
ATOM 686 C CA . VAL A 1 89 ? 40.021 -11.868 13.285 1.00 56.50 89 VAL A CA 1
ATOM 687 C C . VAL A 1 89 ? 39.893 -11.717 14.796 1.00 56.50 89 VAL A C 1
ATOM 689 O O . VAL A 1 89 ? 39.394 -10.705 15.285 1.00 56.50 89 VAL A O 1
ATOM 692 N N . ALA A 1 90 ? 40.306 -12.740 15.541 1.00 51.16 90 ALA A N 1
ATOM 693 C CA . ALA A 1 90 ? 40.417 -12.651 16.988 1.00 51.16 90 ALA A CA 1
ATOM 694 C C . ALA A 1 90 ? 41.495 -11.613 17.338 1.00 51.16 90 ALA A C 1
ATOM 696 O O . ALA A 1 90 ? 42.683 -11.836 17.104 1.00 51.16 90 ALA A O 1
ATOM 697 N N . VAL A 1 91 ? 41.084 -10.471 17.887 1.00 51.44 91 VAL A N 1
ATOM 698 C CA . VAL A 1 91 ? 42.008 -9.515 18.501 1.00 51.44 91 VAL A CA 1
ATOM 699 C C . VAL A 1 91 ? 42.347 -10.053 19.887 1.00 51.44 91 VAL A C 1
ATOM 701 O O . VAL A 1 91 ? 41.507 -10.053 20.785 1.00 51.44 91 VAL A O 1
ATOM 704 N N . ALA A 1 92 ? 43.571 -10.550 20.058 1.00 46.31 92 ALA A N 1
ATOM 705 C CA . ALA A 1 92 ? 44.089 -10.900 21.372 1.00 46.31 92 ALA A CA 1
ATOM 706 C C . ALA A 1 92 ? 44.270 -9.611 22.186 1.00 46.31 92 ALA A C 1
ATOM 708 O O . ALA A 1 92 ? 45.161 -8.810 21.908 1.00 46.31 92 ALA A O 1
ATOM 709 N N . ALA A 1 93 ? 43.415 -9.399 23.185 1.00 47.94 93 ALA A N 1
ATOM 710 C CA . ALA A 1 93 ? 43.627 -8.361 24.181 1.00 47.94 93 ALA A CA 1
ATOM 711 C C . ALA A 1 93 ? 44.802 -8.782 25.077 1.00 47.94 93 ALA A C 1
ATOM 713 O O . ALA A 1 93 ? 44.644 -9.599 25.984 1.00 47.94 93 ALA A O 1
ATOM 714 N N . SER A 1 94 ? 45.996 -8.246 24.820 1.00 47.25 94 SER A N 1
ATOM 715 C CA . SER A 1 94 ? 47.088 -8.289 25.790 1.00 47.25 94 SER A CA 1
ATOM 716 C C . SER A 1 94 ? 46.738 -7.334 26.929 1.00 47.25 94 SER A C 1
ATOM 718 O O . SER A 1 94 ? 46.891 -6.119 26.808 1.00 47.25 94 SER A O 1
ATOM 720 N N . GLY A 1 95 ? 46.198 -7.886 28.013 1.00 45.81 95 GLY A N 1
ATOM 721 C CA . GLY A 1 95 ? 45.956 -7.146 29.240 1.00 45.81 95 GLY A CA 1
ATOM 722 C C . GLY A 1 95 ? 47.271 -6.742 29.901 1.00 45.81 95 GLY A C 1
ATOM 723 O O . GLY A 1 95 ? 48.110 -7.589 30.199 1.00 45.81 95 GLY A O 1
ATOM 724 N N . THR A 1 96 ? 47.414 -5.456 30.198 1.00 45.72 96 THR A N 1
ATOM 725 C CA . THR A 1 96 ? 48.314 -4.965 31.242 1.00 45.72 96 THR A CA 1
ATOM 726 C C . THR A 1 96 ? 47.517 -4.069 32.178 1.00 45.72 96 THR A C 1
ATOM 728 O O . THR A 1 96 ? 47.041 -2.995 31.819 1.00 45.72 96 THR A O 1
ATOM 731 N N . HIS A 1 97 ? 47.334 -4.578 33.395 1.00 45.44 97 HIS A N 1
ATOM 732 C CA . HIS A 1 97 ? 46.800 -3.857 34.538 1.00 45.44 97 HIS A CA 1
ATOM 733 C C . HIS A 1 97 ? 47.638 -2.607 34.835 1.00 45.44 97 HIS A C 1
ATOM 735 O O . HIS A 1 97 ? 48.856 -2.699 34.974 1.00 45.44 97 HIS A O 1
ATOM 741 N N . ALA A 1 98 ? 46.973 -1.475 35.060 1.00 42.38 98 ALA A N 1
ATOM 742 C CA 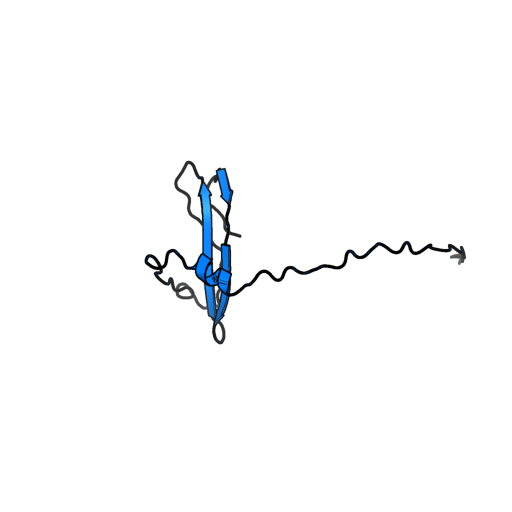. ALA A 1 98 ? 47.515 -0.384 35.859 1.00 42.38 98 ALA A CA 1
ATOM 743 C C . ALA A 1 98 ? 46.393 0.204 36.726 1.00 42.38 98 ALA A C 1
ATOM 745 O O . ALA A 1 98 ? 45.533 0.950 36.267 1.00 42.38 98 ALA A O 1
ATOM 746 N N . SER A 1 99 ? 46.395 -0.211 37.991 1.00 49.56 99 SER A N 1
ATOM 747 C CA . SER A 1 99 ? 45.640 0.386 39.092 1.00 49.56 99 SER A CA 1
ATOM 748 C C . SER A 1 99 ? 46.170 1.795 39.369 1.00 49.56 99 SER A C 1
ATOM 750 O O . SER A 1 99 ? 47.373 1.946 39.571 1.00 49.56 99 SER A O 1
ATOM 752 N N . SER A 1 100 ? 45.296 2.803 39.456 1.00 47.22 100 SER A N 1
ATOM 753 C CA . SER A 1 100 ? 45.650 4.104 40.040 1.00 47.22 100 SER A CA 1
ATOM 754 C C . SER A 1 100 ? 44.483 4.711 40.824 1.00 47.22 100 SER A C 1
ATOM 756 O O . SER A 1 100 ? 43.523 5.222 40.258 1.00 47.22 100 SER A O 1
ATOM 758 N N . ALA A 1 101 ? 44.617 4.570 42.143 1.00 45.59 101 ALA A N 1
ATOM 759 C CA . ALA A 1 101 ? 44.192 5.419 43.255 1.00 45.59 101 ALA A CA 1
ATOM 760 C C . ALA A 1 101 ? 43.123 6.512 43.026 1.00 45.59 101 ALA A C 1
ATOM 762 O O . ALA A 1 101 ? 43.400 7.556 42.441 1.00 45.59 101 ALA A O 1
ATOM 763 N N . TYR A 1 102 ? 41.971 6.340 43.685 1.00 38.22 102 TYR A N 1
ATOM 764 C CA . TYR A 1 102 ? 41.237 7.444 44.310 1.00 38.22 102 TYR A CA 1
ATOM 765 C C . TYR A 1 102 ? 41.475 7.374 45.822 1.00 38.22 102 TYR A C 1
ATOM 767 O O . TYR A 1 102 ? 41.093 6.404 46.474 1.00 38.22 102 TYR A O 1
ATOM 775 N N . GLY A 1 103 ? 42.131 8.396 46.360 1.00 41.44 103 GLY A N 1
ATOM 776 C CA . GLY A 1 103 ? 42.288 8.638 47.787 1.00 41.44 103 GLY A CA 1
ATOM 777 C C . GLY A 1 103 ? 42.503 10.132 48.001 1.00 41.44 103 GLY A C 1
ATOM 778 O O . GLY A 1 103 ? 43.398 10.697 47.372 1.00 41.44 103 GLY A O 1
ATOM 779 N N . GLY A 1 104 ? 41.680 10.738 48.861 1.00 36.81 104 GLY A N 1
ATOM 780 C CA . GLY A 1 104 ? 41.754 12.147 49.258 1.00 36.81 104 GLY A CA 1
ATOM 781 C C . GLY A 1 104 ? 40.479 12.911 48.971 1.00 36.81 104 GLY A C 1
ATOM 782 O O . GLY A 1 104 ? 40.391 13.465 47.856 1.00 36.81 104 GLY A O 1
#

Sequence (104 aa):
MCIFSGSVESVSDTRIFARLFGKGAQFLAYDMRFVADEAVAMILPIPVSPGAGENAVRFLDLHHYTSLFDDLSKLFPSEELSVPVLRNVAVAASGTHASSAYGG

Secondary structure (DSSP, 8-state):
--EESS--SEEEEEEEEEEEETTTEEEEEEEEEEE-SS--PEE------TT--GGG--PPP-TT-TTHHHHHHTTS----------------------------